Protein AF-A0A556VCE7-F1 (afdb_monomer)

pLDDT: mean 85.23, std 14.3, range [39.59, 97.75]

Organism: Bagarius yarrelli (NCBI:txid175774)

Secondary structure (DSSP, 8-state):
---------PPPHHHHHHHHHHHHHHHH--HHHHHHHHHHHHHHHHHHHHHHHS-HHHHHHHHHHHHHHHHHHHHH-TT--HHHHHHHHHHHHHHHHHHHHHHHTS---

Structure (mmCIF, N/CA/C/O backbone):
data_AF-A0A556VCE7-F1
#
_entry.id   AF-A0A556VCE7-F1
#
loop_
_atom_site.group_PDB
_atom_site.id
_atom_site.type_symbol
_atom_site.label_atom_id
_atom_site.label_alt_id
_atom_site.label_comp_id
_atom_site.label_asym_id
_atom_site.label_entity_id
_atom_site.label_seq_id
_atom_site.pdbx_PDB_ins_code
_atom_site.Cartn_x
_atom_site.Cartn_y
_atom_site.Cartn_z
_atom_site.occupancy
_atom_site.B_iso_or_equiv
_atom_site.auth_seq_id
_atom_site.auth_comp_id
_atom_site.auth_asym_id
_atom_site.auth_atom_id
_atom_site.pdbx_PDB_model_num
ATOM 1 N N . MET A 1 1 ? -32.658 9.182 -13.094 1.00 40.91 1 MET A N 1
ATOM 2 C CA . MET A 1 1 ? -31.744 9.644 -14.159 1.00 40.91 1 MET A CA 1
ATOM 3 C C . MET A 1 1 ? -30.357 9.177 -13.771 1.00 40.91 1 MET A C 1
ATOM 5 O O . MET A 1 1 ? -30.005 9.326 -12.610 1.00 40.91 1 MET A O 1
ATOM 9 N N . ALA A 1 2 ? -29.683 8.464 -14.672 1.00 39.59 2 ALA A N 1
ATOM 10 C CA . ALA A 1 2 ? -28.451 7.741 -14.384 1.00 39.59 2 ALA A CA 1
ATOM 11 C C . ALA A 1 2 ? -27.278 8.703 -14.155 1.00 39.59 2 ALA A C 1
ATOM 13 O O . ALA A 1 2 ? -27.109 9.669 -14.893 1.00 39.59 2 ALA A O 1
ATOM 14 N N . GLU A 1 3 ? -26.500 8.412 -13.119 1.00 43.88 3 GLU A N 1
ATOM 15 C CA . GLU A 1 3 ? -25.280 9.112 -12.740 1.00 43.88 3 GLU A CA 1
ATOM 16 C C . GLU A 1 3 ? -24.180 8.806 -13.764 1.00 43.88 3 GLU A C 1
ATOM 18 O O . GLU A 1 3 ? -23.794 7.649 -13.955 1.00 43.88 3 GLU A O 1
ATOM 23 N N . GLU A 1 4 ? -23.705 9.836 -14.466 1.00 48.47 4 GLU A N 1
ATOM 24 C CA . GLU A 1 4 ? -22.547 9.742 -15.352 1.00 48.47 4 GLU A CA 1
ATOM 25 C C . GLU A 1 4 ? -21.310 9.361 -14.528 1.00 48.47 4 GLU A C 1
ATOM 27 O O . GLU A 1 4 ? -20.660 10.198 -13.901 1.00 48.47 4 GLU A O 1
ATOM 32 N N . ARG A 1 5 ? -20.941 8.076 -14.551 1.00 50.09 5 ARG A N 1
ATOM 33 C CA . ARG A 1 5 ? -19.602 7.636 -14.147 1.00 50.09 5 ARG A CA 1
ATOM 34 C C . ARG A 1 5 ? -18.596 8.175 -15.154 1.00 50.09 5 ARG A C 1
ATOM 36 O O . ARG A 1 5 ? -18.282 7.525 -16.148 1.00 50.09 5 ARG A O 1
ATOM 43 N N . LYS A 1 6 ? -18.063 9.362 -14.887 1.00 45.03 6 LYS A N 1
ATOM 44 C CA . LYS A 1 6 ? -16.912 9.899 -15.609 1.00 45.03 6 LYS A CA 1
ATOM 45 C C . LYS A 1 6 ? -15.660 9.158 -15.132 1.00 45.03 6 LYS A C 1
ATOM 47 O O . LYS A 1 6 ? -14.981 9.583 -14.204 1.00 45.03 6 LYS A O 1
ATOM 52 N N . THR A 1 7 ? -15.366 8.009 -15.735 1.00 51.28 7 THR A N 1
ATOM 53 C CA . THR A 1 7 ? -14.092 7.307 -15.538 1.00 51.28 7 THR A CA 1
ATOM 54 C C . THR A 1 7 ? -12.989 8.059 -16.279 1.00 51.28 7 THR A C 1
ATOM 56 O O . THR A 1 7 ? -12.582 7.661 -17.369 1.00 51.28 7 THR A O 1
ATOM 59 N N . SER A 1 8 ? -12.505 9.164 -15.709 1.00 53.44 8 SER A N 1
ATOM 60 C CA . SER A 1 8 ? -11.189 9.682 -16.086 1.00 53.44 8 SER A CA 1
ATOM 61 C C . SER A 1 8 ? -10.156 8.783 -15.413 1.00 53.44 8 SER A C 1
ATOM 63 O O . SER A 1 8 ? -9.766 9.007 -14.270 1.00 53.44 8 SER A O 1
ATOM 65 N N . SER A 1 9 ? -9.796 7.679 -16.071 1.00 65.06 9 SER A N 1
ATOM 66 C CA . SER A 1 9 ? -8.661 6.854 -15.654 1.00 65.06 9 SER A CA 1
ATOM 67 C C . SER A 1 9 ? -7.383 7.605 -16.021 1.00 65.06 9 SER A C 1
ATOM 69 O O . SER A 1 9 ? -6.744 7.300 -17.027 1.00 65.06 9 SER A O 1
ATOM 71 N N . GLU A 1 10 ? -7.053 8.640 -15.254 1.00 81.94 10 GLU A N 1
ATOM 72 C CA . GLU A 1 10 ? -5.817 9.395 -15.439 1.00 81.94 10 GLU A CA 1
ATOM 73 C C . GLU A 1 10 ? -4.622 8.474 -15.190 1.00 81.94 10 GLU A C 1
ATOM 75 O O . GLU A 1 10 ? -4.532 7.795 -14.165 1.00 81.94 10 GLU A O 1
ATOM 80 N N . MET A 1 11 ? -3.713 8.408 -16.163 1.00 81.31 11 MET A N 1
ATOM 81 C CA . MET A 1 11 ? -2.475 7.653 -16.010 1.00 81.31 11 MET A CA 1
ATOM 82 C C . MET A 1 11 ? -1.623 8.292 -14.919 1.00 81.31 11 MET A C 1
ATOM 84 O O . MET A 1 11 ? -1.442 9.508 -14.883 1.00 81.31 11 MET A O 1
ATOM 88 N N . THR A 1 12 ? -1.029 7.462 -14.067 1.00 86.56 12 THR A N 1
ATOM 89 C CA . THR A 1 12 ? -0.025 7.942 -13.114 1.00 86.56 12 THR A CA 1
ATOM 90 C C . THR A 1 12 ? 1.204 8.473 -13.859 1.00 86.56 12 THR A C 1
ATOM 92 O O . THR A 1 12 ? 1.538 8.002 -14.949 1.00 86.56 12 THR A O 1
ATOM 95 N N . ASN A 1 13 ? 1.945 9.401 -13.246 1.00 88.06 13 ASN A N 1
ATOM 96 C CA . ASN A 1 13 ? 3.167 9.963 -13.840 1.00 88.06 13 ASN A CA 1
ATOM 97 C C . ASN A 1 13 ? 4.177 8.880 -14.261 1.00 88.06 13 ASN A C 1
ATOM 99 O O . ASN A 1 13 ? 4.821 9.004 -15.298 1.00 88.06 13 ASN A O 1
ATOM 103 N N . ALA A 1 14 ? 4.288 7.792 -13.493 1.00 83.25 14 ALA A N 1
ATOM 104 C CA . ALA A 1 14 ? 5.168 6.671 -13.819 1.00 83.25 14 ALA A CA 1
ATOM 105 C C . ALA A 1 14 ? 4.709 5.913 -15.078 1.00 83.25 14 ALA A C 1
ATOM 107 O O . ALA A 1 14 ? 5.533 5.590 -15.935 1.00 83.25 14 ALA A O 1
ATOM 108 N N . GLN A 1 15 ? 3.399 5.676 -15.213 1.00 86.69 15 GLN A N 1
ATOM 109 C CA . GLN A 1 15 ? 2.817 5.070 -16.413 1.00 86.69 15 GLN A CA 1
ATOM 110 C C . GLN A 1 15 ? 3.011 5.978 -17.628 1.00 86.69 15 GLN A C 1
ATOM 112 O O . GLN A 1 15 ? 3.416 5.499 -18.682 1.00 86.69 15 GLN A O 1
ATOM 117 N N . LEU A 1 16 ? 2.805 7.288 -17.475 1.00 91.31 16 LEU A N 1
ATOM 118 C CA . LEU A 1 16 ? 3.024 8.252 -18.549 1.00 91.31 16 LEU A CA 1
ATOM 119 C C . LEU A 1 16 ? 4.489 8.264 -19.019 1.00 91.31 16 LEU A C 1
ATOM 121 O O . LEU A 1 16 ? 4.742 8.180 -20.217 1.00 91.31 16 LEU A O 1
ATOM 125 N N . ILE A 1 17 ? 5.455 8.299 -18.094 1.00 89.81 17 ILE A N 1
ATOM 126 C CA . ILE A 1 17 ? 6.892 8.258 -18.422 1.00 89.81 17 ILE A CA 1
ATOM 127 C C . ILE A 1 17 ? 7.249 6.975 -19.182 1.00 89.81 17 ILE A C 1
ATOM 129 O O . ILE A 1 17 ? 7.986 7.025 -20.167 1.00 89.81 17 ILE A O 1
ATOM 133 N N . GLN A 1 18 ? 6.701 5.831 -18.768 1.00 90.81 18 GLN A N 1
ATOM 134 C CA . GLN A 1 18 ? 6.914 4.564 -19.465 1.00 90.81 18 GLN A CA 1
ATOM 135 C C . GLN A 1 18 ? 6.323 4.578 -20.883 1.00 90.81 18 GLN A C 1
ATOM 137 O O . GLN A 1 18 ? 6.976 4.106 -21.811 1.00 90.81 18 GLN A O 1
ATOM 142 N N . GLN A 1 19 ? 5.127 5.147 -21.073 1.00 91.62 19 GLN A N 1
ATOM 143 C 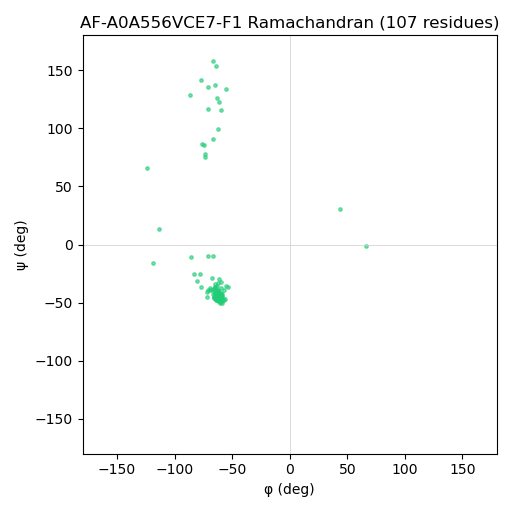CA . GLN A 1 19 ? 4.505 5.275 -22.397 1.00 91.62 19 GLN A CA 1
ATOM 144 C C . GLN A 1 19 ? 5.295 6.211 -23.320 1.00 91.62 19 GLN A C 1
ATOM 146 O O . GLN A 1 19 ? 5.469 5.904 -24.497 1.00 91.62 19 GLN A O 1
ATOM 151 N N . VAL A 1 20 ? 5.847 7.308 -22.792 1.00 91.25 20 VAL A N 1
ATOM 152 C CA . VAL A 1 20 ? 6.736 8.206 -23.549 1.00 91.25 20 VAL A CA 1
ATOM 153 C C . VAL A 1 20 ? 8.025 7.488 -23.959 1.00 91.25 20 VAL A C 1
ATOM 155 O O . VAL A 1 20 ? 8.437 7.582 -25.114 1.00 91.25 20 VAL A O 1
ATOM 158 N N . ALA A 1 21 ? 8.641 6.731 -23.046 1.00 88.31 21 ALA A N 1
ATOM 159 C CA . ALA A 1 21 ? 9.840 5.944 -23.338 1.00 88.31 21 ALA A CA 1
ATOM 160 C C . ALA A 1 21 ? 9.584 4.877 -24.418 1.00 88.31 21 ALA A C 1
ATOM 162 O O . ALA A 1 21 ? 10.385 4.716 -25.339 1.00 88.31 21 ALA A O 1
ATOM 163 N N . LEU A 1 22 ? 8.444 4.184 -24.326 1.00 91.81 22 LEU A N 1
ATOM 164 C CA . LEU A 1 22 ? 8.010 3.185 -25.299 1.00 91.81 22 LEU A CA 1
ATOM 165 C C . LEU A 1 22 ? 7.768 3.805 -26.677 1.00 91.81 22 LEU A C 1
ATOM 167 O O . LEU A 1 22 ? 8.275 3.290 -27.670 1.00 91.81 22 LEU A O 1
ATOM 171 N N . LEU A 1 23 ? 7.039 4.920 -26.737 1.00 91.56 23 LEU A N 1
ATOM 172 C CA . LEU A 1 23 ? 6.783 5.634 -27.985 1.00 91.56 23 LEU A CA 1
ATOM 173 C C . LEU A 1 23 ? 8.088 6.111 -28.637 1.00 91.56 23 LEU A C 1
ATOM 175 O O . LEU A 1 23 ? 8.260 5.963 -29.844 1.00 91.56 23 LEU A O 1
ATOM 179 N N . GLY A 1 24 ? 9.022 6.635 -27.837 1.00 88.31 24 GLY A N 1
ATOM 180 C CA . GLY A 1 24 ? 10.348 7.032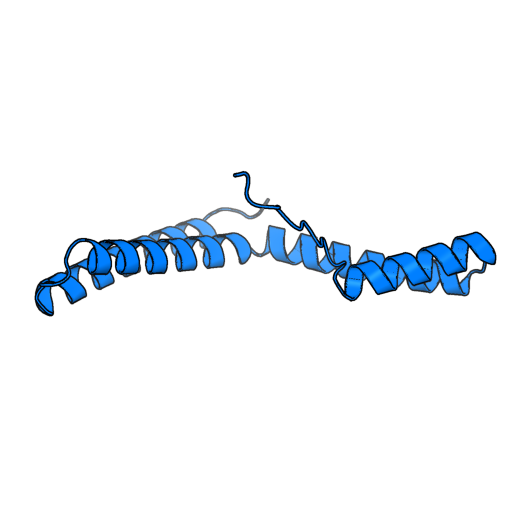 -28.306 1.00 88.31 24 GLY A CA 1
ATOM 181 C C . GLY A 1 24 ? 11.113 5.866 -28.927 1.00 88.31 24 GLY A C 1
ATOM 182 O O . GLY A 1 24 ? 11.631 6.000 -30.036 1.00 88.31 24 GLY A O 1
ATOM 183 N N . TRP A 1 25 ? 11.125 4.705 -28.264 1.00 90.62 25 TRP A N 1
ATOM 184 C CA . TRP A 1 25 ? 11.764 3.505 -28.804 1.00 90.62 25 TRP A CA 1
ATOM 185 C C . TRP A 1 25 ? 11.093 3.033 -30.100 1.00 90.62 25 TRP A C 1
ATOM 187 O O . TRP A 1 25 ? 11.788 2.831 -31.085 1.00 90.62 25 TRP A O 1
ATOM 197 N N . LEU A 1 26 ? 9.760 2.948 -30.155 1.00 90.31 26 LEU A N 1
ATOM 198 C CA . LEU A 1 26 ? 9.044 2.515 -31.365 1.00 90.31 26 LEU A CA 1
ATOM 199 C C . LEU A 1 26 ? 9.252 3.452 -32.564 1.00 90.31 26 LEU A C 1
ATOM 201 O O . LEU A 1 26 ? 9.264 2.993 -33.701 1.00 90.31 26 LEU A O 1
ATOM 205 N N . ASN A 1 27 ? 9.406 4.755 -32.321 1.00 90.06 27 ASN A N 1
ATOM 206 C CA . ASN A 1 27 ? 9.567 5.746 -33.385 1.00 90.06 27 ASN A CA 1
ATOM 207 C C . ASN A 1 27 ? 11.011 5.862 -33.905 1.00 90.06 27 ASN A C 1
ATOM 209 O O . ASN A 1 27 ? 11.223 6.306 -35.028 1.00 90.06 27 ASN A O 1
ATOM 213 N N . THR A 1 28 ? 12.008 5.518 -33.086 1.00 82.88 28 THR A N 1
ATOM 214 C CA . THR A 1 28 ? 13.429 5.747 -33.414 1.00 82.88 28 THR A CA 1
ATOM 215 C C . THR A 1 28 ? 14.268 4.476 -33.493 1.00 82.88 28 THR A C 1
ATOM 217 O O . THR A 1 28 ? 15.388 4.538 -33.987 1.00 82.88 28 THR A O 1
ATOM 220 N N . ASP A 1 29 ? 13.763 3.358 -32.965 1.00 82.25 29 ASP A N 1
ATOM 221 C CA . ASP A 1 29 ? 14.509 2.133 -32.642 1.00 82.25 29 ASP A CA 1
ATOM 222 C C . ASP A 1 29 ? 15.859 2.400 -31.945 1.00 82.25 29 ASP A C 1
ATOM 224 O O . ASP A 1 29 ? 16.840 1.674 -32.100 1.00 82.25 29 ASP A O 1
ATOM 228 N N . SER A 1 30 ? 15.930 3.488 -31.170 1.00 86.12 30 SER A N 1
ATOM 229 C CA . SER A 1 30 ? 17.173 3.907 -30.528 1.00 86.12 30 SER A CA 1
ATOM 230 C C . SER A 1 30 ? 17.500 3.049 -29.307 1.00 86.12 30 SER A C 1
ATOM 232 O O . SER A 1 30 ? 16.636 2.682 -28.496 1.00 86.12 30 SER A O 1
ATOM 234 N N . VAL A 1 31 ? 18.792 2.760 -29.149 1.00 87.69 31 VAL A N 1
ATOM 235 C CA . VAL A 1 31 ? 19.326 2.005 -28.009 1.00 87.69 31 VAL A CA 1
ATOM 236 C C . VAL A 1 31 ? 19.092 2.776 -26.709 1.00 87.69 31 VAL A C 1
ATOM 238 O O . VAL A 1 31 ? 18.775 2.177 -25.684 1.00 87.69 31 VAL A O 1
ATOM 241 N N . GLU A 1 32 ? 19.172 4.102 -26.757 1.00 86.50 32 GLU A N 1
ATOM 242 C CA . GLU A 1 32 ? 18.970 5.005 -25.629 1.00 86.50 32 GLU A CA 1
ATOM 243 C C . GLU A 1 32 ? 17.523 4.949 -25.123 1.00 86.50 32 GLU A C 1
ATOM 245 O O . GLU A 1 32 ? 17.296 4.779 -23.922 1.00 86.50 32 GLU A O 1
ATOM 250 N N . CYS A 1 33 ? 16.525 5.009 -26.017 1.00 83.69 33 CYS A N 1
ATOM 251 C CA . CYS A 1 33 ? 15.123 4.865 -25.616 1.00 83.69 33 CYS A CA 1
ATOM 252 C C . CYS A 1 33 ? 14.835 3.467 -25.057 1.00 83.69 33 CYS A C 1
ATOM 254 O O . CYS A 1 33 ? 14.097 3.343 -24.077 1.00 83.69 33 CYS A O 1
ATOM 256 N N . LYS A 1 34 ? 15.456 2.417 -25.612 1.00 89.31 34 LYS A N 1
ATOM 257 C CA . LYS A 1 34 ? 15.342 1.052 -25.079 1.00 89.31 34 LYS A CA 1
ATOM 258 C C . LYS A 1 34 ? 15.942 0.932 -23.677 1.00 89.31 34 LYS A C 1
ATOM 260 O O . LYS A 1 34 ? 15.324 0.323 -22.800 1.00 89.31 34 LYS A O 1
ATOM 265 N N . GLN A 1 35 ? 17.116 1.516 -23.438 1.00 90.00 35 GLN A N 1
ATOM 266 C CA . GLN A 1 35 ? 17.748 1.543 -22.115 1.00 90.00 35 GLN A CA 1
ATOM 267 C C . GLN A 1 35 ? 16.897 2.317 -21.107 1.00 90.00 35 GLN A C 1
ATOM 269 O O . GLN A 1 35 ? 16.665 1.830 -20.000 1.00 90.00 35 GLN A O 1
ATOM 274 N N . PHE A 1 36 ? 16.365 3.475 -21.504 1.00 87.69 36 PHE A N 1
ATOM 275 C CA . PHE A 1 36 ? 15.496 4.278 -20.651 1.00 87.69 36 PHE A CA 1
ATOM 276 C C . PHE A 1 36 ? 14.200 3.538 -20.288 1.00 87.69 36 PHE A C 1
ATOM 278 O O . PHE A 1 36 ? 13.858 3.436 -19.109 1.00 87.69 36 PHE A O 1
ATOM 285 N N . LEU A 1 37 ? 13.524 2.931 -21.270 1.00 90.88 37 LEU A N 1
ATOM 286 C CA . LEU A 1 37 ? 12.337 2.104 -21.035 1.00 90.88 37 LEU A CA 1
ATOM 287 C C . LEU A 1 37 ? 12.644 0.922 -20.106 1.00 90.88 37 LEU A C 1
ATOM 289 O O . LEU A 1 37 ? 11.861 0.628 -19.199 1.00 90.88 37 LEU A O 1
ATOM 293 N N . THR A 1 38 ? 13.789 0.265 -20.306 1.00 91.19 38 THR A N 1
ATOM 294 C CA . THR A 1 38 ? 14.239 -0.858 -19.471 1.00 91.19 38 THR A CA 1
ATOM 295 C C . THR A 1 38 ? 14.457 -0.415 -18.026 1.00 91.19 38 THR A C 1
ATOM 297 O O . THR A 1 38 ? 13.993 -1.091 -17.111 1.00 91.19 38 THR A O 1
ATOM 300 N N . ALA A 1 39 ? 15.092 0.738 -17.804 1.00 89.81 39 ALA A N 1
ATOM 301 C CA . ALA A 1 39 ? 15.329 1.279 -16.467 1.00 89.81 39 ALA A CA 1
ATOM 302 C C . ALA A 1 39 ? 14.018 1.631 -15.744 1.00 89.81 39 ALA A C 1
ATOM 304 O O . ALA A 1 39 ? 13.810 1.215 -14.603 1.00 89.81 39 ALA A O 1
ATOM 305 N N . VAL A 1 40 ? 13.107 2.343 -16.420 1.00 88.50 40 VAL A N 1
ATOM 306 C CA . VAL A 1 40 ? 11.796 2.720 -15.861 1.00 88.50 40 VAL A CA 1
ATOM 307 C C . VAL A 1 40 ? 10.976 1.476 -15.517 1.00 88.50 40 VAL A C 1
ATOM 309 O O . VAL A 1 40 ? 10.436 1.373 -14.416 1.00 88.50 40 VAL A O 1
ATOM 312 N N . THR A 1 41 ? 10.921 0.508 -16.432 1.00 91.00 41 THR A N 1
ATOM 313 C CA . THR A 1 41 ? 10.178 -0.743 -16.230 1.00 91.00 41 THR A CA 1
ATOM 314 C C . THR A 1 41 ? 10.797 -1.575 -15.106 1.00 91.00 41 THR A C 1
ATOM 316 O O . THR A 1 41 ? 10.085 -2.048 -14.222 1.00 91.00 41 THR A O 1
ATOM 319 N N . GLY A 1 42 ? 12.125 -1.711 -15.091 1.00 90.56 42 GLY A N 1
ATOM 320 C CA . GLY A 1 42 ? 12.859 -2.457 -14.071 1.00 90.56 42 GLY A CA 1
ATOM 321 C C . GLY A 1 42 ? 12.650 -1.894 -12.668 1.00 90.56 42 GLY A C 1
ATOM 322 O O . GLY A 1 42 ? 12.392 -2.655 -11.736 1.00 90.56 42 GLY A O 1
ATOM 323 N N . LEU A 1 43 ? 12.670 -0.567 -12.511 1.00 89.75 43 LEU A N 1
ATOM 324 C CA . LEU A 1 43 ? 12.370 0.082 -11.236 1.00 89.75 43 LEU A CA 1
ATOM 325 C C . LEU A 1 43 ? 10.937 -0.208 -10.764 1.00 89.75 43 LEU A C 1
ATOM 327 O O . LEU A 1 43 ? 10.736 -0.545 -9.597 1.00 89.75 43 LEU A O 1
ATOM 331 N N . GLN A 1 44 ? 9.945 -0.107 -11.656 1.00 86.88 44 GLN A N 1
ATOM 332 C CA . GLN A 1 44 ? 8.546 -0.383 -11.314 1.00 86.88 44 GLN A CA 1
ATOM 333 C C . GLN A 1 44 ? 8.335 -1.838 -10.890 1.00 86.88 44 GLN A C 1
ATOM 335 O O . GLN A 1 44 ? 7.720 -2.090 -9.855 1.00 86.88 44 GLN A O 1
ATOM 340 N N . VAL A 1 45 ? 8.889 -2.787 -11.648 1.00 90.38 45 VAL A N 1
ATOM 341 C CA . VAL A 1 45 ? 8.813 -4.217 -11.321 1.00 90.38 45 VAL A CA 1
ATOM 342 C C . VAL A 1 45 ? 9.509 -4.503 -9.995 1.00 90.38 45 VAL A C 1
ATOM 344 O O . VAL A 1 45 ? 8.938 -5.181 -9.148 1.00 90.38 45 VAL A O 1
ATOM 347 N N . THR A 1 46 ? 10.703 -3.949 -9.775 1.00 88.38 46 THR A N 1
ATOM 348 C CA . THR A 1 46 ? 11.455 -4.151 -8.527 1.00 88.38 46 THR A CA 1
ATOM 349 C C . THR A 1 46 ? 10.675 -3.628 -7.328 1.00 88.38 46 THR A C 1
ATOM 351 O O . THR A 1 46 ? 10.557 -4.324 -6.324 1.00 88.38 46 THR A O 1
ATOM 354 N N . ARG A 1 47 ? 10.088 -2.430 -7.438 1.00 85.38 47 ARG A N 1
ATOM 355 C CA . ARG A 1 47 ? 9.229 -1.862 -6.395 1.00 85.38 47 ARG A CA 1
ATOM 356 C C . ARG A 1 47 ? 8.032 -2.764 -6.104 1.00 85.38 47 ARG A C 1
ATOM 358 O O . ARG A 1 47 ? 7.774 -3.051 -4.945 1.00 85.38 47 ARG A O 1
ATOM 365 N N . GLU A 1 48 ? 7.329 -3.221 -7.134 1.00 84.69 48 GLU A N 1
ATOM 366 C CA . GLU A 1 48 ? 6.145 -4.067 -6.973 1.00 84.69 48 GLU A CA 1
ATOM 367 C C . GLU A 1 48 ? 6.493 -5.428 -6.351 1.00 84.69 48 GLU A C 1
ATOM 369 O O . GLU A 1 48 ? 5.805 -5.891 -5.443 1.00 84.69 48 GLU A O 1
ATOM 374 N N . VAL A 1 49 ? 7.596 -6.048 -6.779 1.00 85.56 49 VAL A N 1
ATOM 375 C CA . VAL A 1 49 ? 8.111 -7.290 -6.184 1.00 85.56 49 VAL A CA 1
ATOM 376 C C . VAL A 1 49 ? 8.480 -7.068 -4.720 1.00 85.56 49 VAL A C 1
ATOM 378 O O . VAL A 1 49 ? 8.040 -7.835 -3.868 1.00 85.56 49 VAL A O 1
ATOM 381 N N . LEU A 1 50 ? 9.216 -5.998 -4.403 1.00 80.19 50 LEU A N 1
ATOM 382 C CA . LEU A 1 50 ? 9.565 -5.656 -3.024 1.00 80.19 50 LEU A CA 1
ATOM 383 C C . LEU A 1 50 ? 8.322 -5.416 -2.168 1.00 80.19 50 LEU A C 1
ATOM 385 O O . LEU A 1 50 ? 8.264 -5.924 -1.059 1.00 80.19 50 LEU A O 1
ATOM 389 N N . THR A 1 51 ? 7.313 -4.702 -2.667 1.00 77.38 51 THR A N 1
ATOM 390 C CA . THR A 1 51 ? 6.053 -4.473 -1.942 1.00 77.38 51 THR A CA 1
ATOM 391 C C . THR A 1 51 ? 5.269 -5.768 -1.714 1.00 77.38 51 THR A C 1
ATOM 393 O O . THR A 1 51 ? 4.662 -5.939 -0.655 1.00 77.38 51 THR A O 1
ATOM 396 N N . ARG A 1 52 ? 5.284 -6.700 -2.675 1.00 76.94 52 ARG A N 1
ATOM 397 C CA . ARG A 1 52 ? 4.621 -8.007 -2.537 1.00 76.94 52 ARG A CA 1
ATOM 398 C C . ARG A 1 52 ? 5.345 -8.928 -1.561 1.00 76.94 52 ARG A C 1
ATOM 400 O O . ARG A 1 52 ? 4.680 -9.606 -0.781 1.00 76.94 52 ARG A O 1
ATOM 407 N N . LEU A 1 53 ? 6.677 -8.939 -1.596 1.00 75.19 53 LEU A N 1
ATOM 408 C CA . LEU A 1 53 ? 7.505 -9.790 -0.741 1.00 75.19 53 LEU A CA 1
ATOM 409 C C . LEU A 1 53 ? 7.690 -9.219 0.666 1.00 75.19 53 LEU A C 1
ATOM 411 O O . LEU A 1 53 ? 7.769 -9.983 1.616 1.00 75.19 53 LEU A O 1
ATOM 415 N N . SER A 1 54 ? 7.713 -7.896 0.843 1.00 71.56 54 SER A N 1
ATOM 416 C CA . SER A 1 54 ? 7.904 -7.278 2.163 1.00 71.56 54 SER A CA 1
ATOM 417 C C . SER A 1 54 ? 6.704 -7.440 3.096 1.00 71.56 54 SER A C 1
ATOM 419 O O . SER A 1 54 ? 6.780 -7.055 4.259 1.00 71.56 54 SER A O 1
ATOM 421 N N . GLY A 1 55 ? 5.563 -7.928 2.596 1.00 72.38 55 GLY A N 1
ATOM 422 C CA . GLY A 1 55 ? 4.334 -8.051 3.378 1.00 72.38 55 GLY A CA 1
ATOM 423 C C . GLY A 1 55 ? 3.716 -6.711 3.802 1.00 72.38 55 GLY A C 1
ATOM 424 O O . GLY A 1 55 ? 2.635 -6.715 4.390 1.00 72.38 55 GLY A O 1
ATOM 425 N N . GLN A 1 56 ? 4.329 -5.568 3.460 1.00 76.38 56 GLN A N 1
ATOM 426 C CA . GLN A 1 56 ? 3.860 -4.229 3.842 1.00 76.38 56 GLN A CA 1
ATOM 427 C C . GLN A 1 56 ? 2.430 -3.965 3.375 1.00 76.38 56 GLN A C 1
ATOM 429 O O . GLN A 1 56 ? 1.627 -3.448 4.145 1.00 76.38 56 GLN A O 1
ATOM 434 N N . GLY A 1 57 ? 2.066 -4.421 2.172 1.00 80.31 57 GLY A N 1
ATOM 435 C CA . GLY A 1 57 ? 0.692 -4.294 1.684 1.00 80.31 57 GLY A CA 1
ATOM 436 C C . GLY A 1 57 ? -0.339 -5.002 2.574 1.00 80.31 57 GLY A C 1
ATOM 437 O O . GLY A 1 57 ? -1.458 -4.519 2.723 1.00 80.31 57 GLY A O 1
ATOM 438 N N . LYS A 1 58 ? 0.031 -6.118 3.220 1.00 84.00 58 LYS A N 1
ATOM 439 C CA . LYS A 1 58 ? -0.857 -6.825 4.158 1.00 84.00 58 LYS A CA 1
ATOM 440 C C . LYS A 1 58 ? -0.941 -6.108 5.508 1.00 84.00 58 LYS A C 1
ATOM 442 O O . LYS A 1 58 ? -2.021 -6.051 6.089 1.00 84.00 58 LYS A O 1
ATOM 447 N N . VAL A 1 59 ? 0.161 -5.526 5.984 1.00 88.44 59 VAL A N 1
ATOM 448 C CA . VAL A 1 59 ? 0.169 -4.700 7.205 1.00 88.44 59 VAL A CA 1
ATOM 449 C C . VAL A 1 59 ? -0.700 -3.455 7.019 1.00 88.44 59 VAL A C 1
ATOM 451 O O . VAL A 1 59 ? -1.529 -3.155 7.879 1.00 88.44 59 VAL A O 1
ATOM 454 N N . ASP A 1 60 ? -0.575 -2.772 5.880 1.00 88.44 60 ASP A N 1
ATOM 455 C CA . ASP A 1 60 ? -1.404 -1.612 5.542 1.00 88.44 60 ASP A CA 1
ATOM 456 C C . ASP A 1 60 ? -2.886 -1.992 5.415 1.00 88.44 60 ASP A C 1
ATOM 458 O O . ASP A 1 60 ? -3.753 -1.269 5.909 1.00 88.44 60 ASP A O 1
ATOM 462 N N . ALA A 1 61 ? -3.192 -3.157 4.833 1.00 89.88 61 ALA A N 1
ATOM 463 C CA . ALA A 1 61 ? -4.557 -3.678 4.787 1.00 89.88 61 ALA A CA 1
ATOM 464 C C . ALA A 1 61 ? -5.133 -3.900 6.196 1.00 89.88 61 ALA A C 1
ATOM 466 O O . ALA A 1 61 ? -6.215 -3.402 6.500 1.00 89.88 61 ALA A O 1
ATOM 467 N N . TYR A 1 62 ? -4.397 -4.560 7.097 1.00 93.69 62 TYR A N 1
ATOM 468 C CA . TYR A 1 62 ? -4.860 -4.766 8.473 1.00 93.69 62 TYR A CA 1
ATOM 469 C C . TYR A 1 62 ? -4.997 -3.463 9.261 1.00 93.69 62 TYR A C 1
ATOM 471 O O . TYR A 1 62 ? -5.899 -3.343 10.092 1.00 93.69 62 TYR A O 1
ATOM 479 N N . ARG A 1 63 ? -4.133 -2.474 9.002 1.00 94.12 63 ARG A N 1
ATOM 480 C CA . ARG A 1 63 ? -4.264 -1.135 9.583 1.00 94.12 63 ARG A CA 1
ATOM 481 C C . ARG A 1 63 ? -5.571 -0.484 9.129 1.00 94.12 63 ARG A C 1
ATOM 483 O O . ARG A 1 63 ? -6.306 0.037 9.965 1.00 94.12 63 ARG A O 1
ATOM 490 N N . ASN A 1 64 ? -5.864 -0.527 7.831 1.00 95.31 64 ASN A N 1
ATOM 491 C CA . ASN A 1 64 ? -7.091 0.040 7.276 1.00 95.31 64 ASN A CA 1
ATOM 492 C C . ASN A 1 64 ? -8.338 -0.659 7.837 1.00 95.31 64 ASN A C 1
ATOM 494 O O . ASN A 1 64 ? -9.269 0.027 8.252 1.00 95.31 64 ASN A O 1
ATOM 498 N N . ASP A 1 65 ? -8.327 -1.990 7.949 1.00 95.69 65 ASP A N 1
ATOM 499 C CA . ASP A 1 65 ? -9.414 -2.766 8.564 1.00 95.69 65 ASP A CA 1
ATOM 500 C C . ASP A 1 65 ? -9.656 -2.368 10.029 1.00 95.69 65 ASP A C 1
ATOM 502 O O . ASP A 1 65 ? -10.804 -2.215 10.455 1.00 95.69 65 ASP A O 1
ATOM 506 N N . CYS A 1 66 ? -8.582 -2.182 10.806 1.00 96.69 66 CYS A N 1
ATOM 507 C CA . CYS A 1 66 ? -8.656 -1.736 12.198 1.00 96.69 66 CYS A CA 1
ATOM 508 C C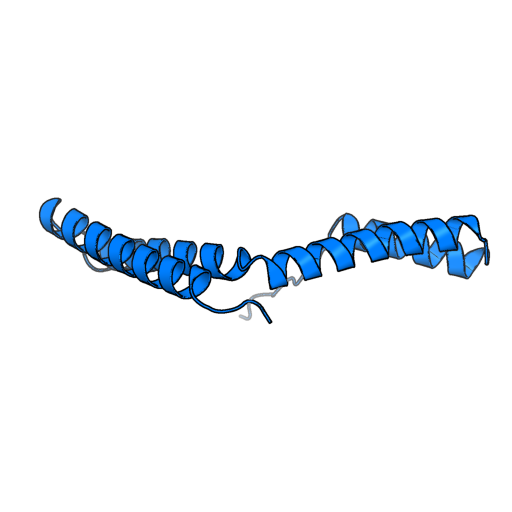 . CYS A 1 66 ? -9.328 -0.360 12.299 1.00 96.69 66 CYS A C 1
ATOM 510 O O . CYS A 1 66 ? -10.267 -0.181 13.076 1.00 96.69 66 CYS A O 1
ATOM 512 N N . ILE A 1 67 ? -8.878 0.607 11.491 1.00 97.12 67 ILE A N 1
ATOM 513 C CA . ILE A 1 67 ? -9.446 1.963 11.464 1.00 97.12 67 ILE A CA 1
ATOM 514 C C . ILE A 1 67 ? -10.915 1.910 11.046 1.00 97.12 67 ILE A C 1
ATOM 516 O O . ILE A 1 67 ? -11.764 2.507 11.708 1.00 97.12 67 ILE A O 1
ATOM 520 N N . GLN A 1 68 ? -11.231 1.173 9.980 1.00 97.75 68 GLN A N 1
ATOM 521 C CA . GLN A 1 68 ? -12.592 1.075 9.464 1.00 97.75 68 GLN A CA 1
ATOM 522 C C . GLN A 1 68 ? -13.543 0.458 10.495 1.00 97.75 68 GLN A C 1
ATOM 524 O O . GLN A 1 68 ? -14.649 0.962 10.674 1.00 97.75 68 GLN A O 1
ATOM 529 N N . SER A 1 69 ? -13.100 -0.566 11.228 1.00 96.06 69 SER A N 1
ATOM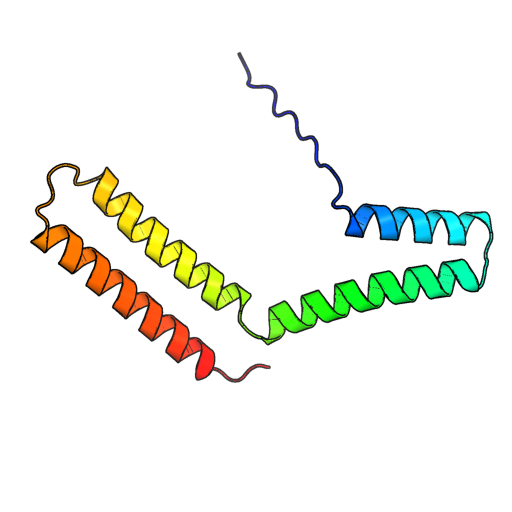 530 C CA . SER A 1 69 ? -13.902 -1.220 12.271 1.00 96.06 69 SER A CA 1
ATOM 531 C C . SER A 1 69 ? -14.244 -0.266 13.418 1.00 96.06 69 SER A C 1
ATOM 533 O O . SER A 1 69 ? -15.395 -0.205 13.853 1.00 96.06 69 SER A O 1
ATOM 535 N N . VAL A 1 70 ? -13.275 0.543 13.862 1.00 96.56 70 VAL A N 1
ATOM 536 C CA . VAL A 1 70 ? -13.505 1.581 14.881 1.00 96.56 70 VAL A CA 1
ATOM 537 C C . VAL A 1 70 ? -14.446 2.664 14.352 1.00 96.56 70 VAL A C 1
ATOM 539 O O . VAL A 1 70 ? -15.396 3.047 15.034 1.00 96.56 70 VAL A O 1
ATOM 542 N N . VAL A 1 71 ? -14.230 3.138 13.122 1.00 97.38 71 VAL A N 1
ATOM 543 C CA . VAL A 1 71 ? -15.096 4.141 12.482 1.00 97.38 71 VAL A CA 1
ATOM 544 C C . VAL A 1 71 ? -16.537 3.639 12.381 1.00 97.38 71 VAL A C 1
ATOM 546 O O . VAL A 1 71 ? -17.473 4.378 12.694 1.00 97.38 71 VAL A O 1
ATOM 549 N N . ASP A 1 72 ? -16.733 2.387 11.976 1.00 97.44 72 ASP A N 1
ATOM 550 C CA . ASP A 1 72 ? -18.055 1.777 11.867 1.00 97.44 72 ASP A CA 1
ATOM 55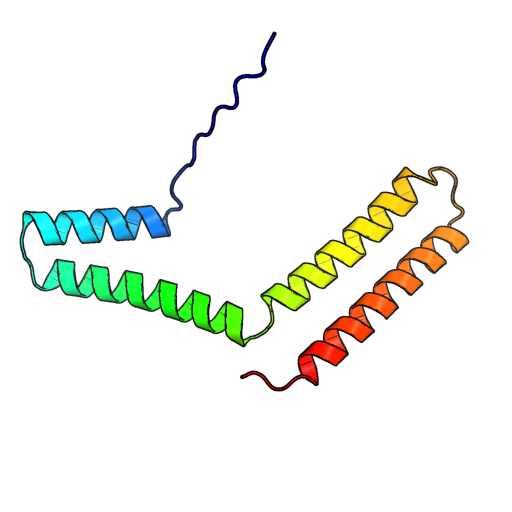1 C C . ASP A 1 72 ? -18.724 1.629 13.236 1.00 97.44 72 ASP A C 1
ATOM 553 O O . ASP A 1 72 ? -19.926 1.881 13.359 1.00 97.44 72 ASP A O 1
ATOM 557 N N . PHE A 1 73 ? -17.960 1.287 14.277 1.00 96.94 73 PHE A N 1
ATOM 558 C CA . PHE A 1 73 ? -18.470 1.247 15.643 1.00 96.94 73 PHE A CA 1
ATOM 559 C C . PHE A 1 73 ? -18.943 2.623 16.115 1.00 96.9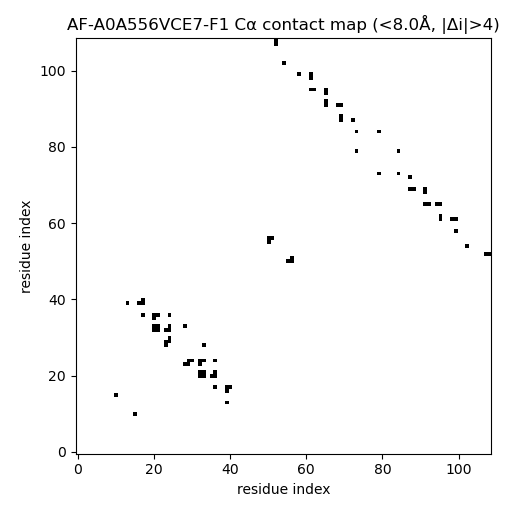4 73 PHE A C 1
ATOM 561 O O . PHE A 1 73 ? -20.065 2.736 16.605 1.00 96.94 73 PHE A O 1
ATOM 568 N N . VAL A 1 74 ? -18.137 3.671 15.920 1.00 96.19 74 VAL A N 1
ATOM 569 C CA . VAL A 1 74 ? -18.497 5.048 16.298 1.00 96.19 74 VAL A CA 1
ATOM 570 C C . VAL A 1 74 ? -19.762 5.497 15.567 1.00 96.19 74 V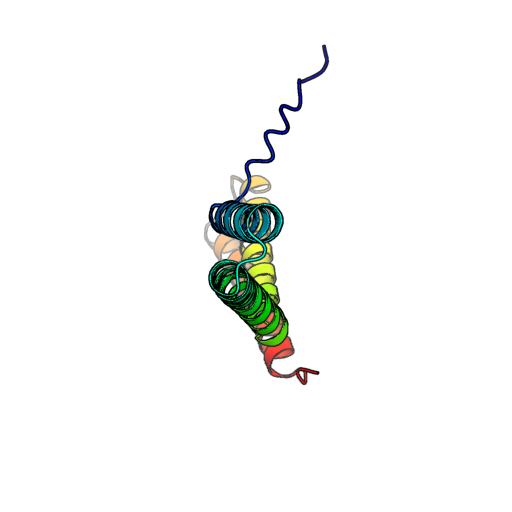AL A C 1
ATOM 572 O O . VAL A 1 74 ? -20.679 6.038 16.182 1.00 96.19 74 VAL A O 1
ATOM 575 N N . LYS A 1 75 ? -19.857 5.225 14.259 1.00 96.75 75 LYS A N 1
ATOM 576 C CA . LYS A 1 75 ? -21.037 5.575 13.451 1.00 96.75 75 LYS A CA 1
ATOM 577 C C . LYS A 1 75 ? -22.305 4.865 13.922 1.00 96.75 75 LYS A C 1
ATOM 579 O O . LYS A 1 75 ? -23.376 5.466 13.908 1.00 96.75 75 LYS A O 1
ATOM 584 N N . ARG A 1 76 ? -22.202 3.593 14.319 1.00 97.00 76 ARG A N 1
ATOM 585 C CA . ARG A 1 76 ? -23.342 2.796 14.810 1.00 97.00 76 ARG A CA 1
ATOM 586 C C . ARG A 1 76 ? -23.714 3.122 16.255 1.00 97.00 76 ARG A C 1
ATOM 588 O O . ARG A 1 76 ? -24.872 2.955 16.622 1.00 97.00 76 ARG A O 1
ATOM 595 N N . ASN A 1 77 ? -22.764 3.614 17.049 1.00 95.25 77 ASN A N 1
ATOM 596 C CA . ASN A 1 77 ? -22.935 3.903 18.470 1.00 95.25 77 ASN A CA 1
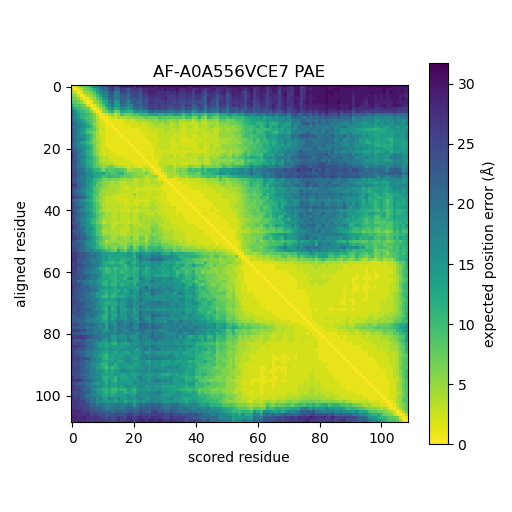ATOM 597 C C . ASN A 1 77 ? -22.590 5.375 18.782 1.00 95.25 77 ASN A C 1
ATOM 599 O O . ASN A 1 77 ? -21.651 5.645 19.529 1.00 95.25 77 ASN A O 1
ATOM 603 N N . PRO A 1 78 ? -23.359 6.358 18.271 1.00 93.12 78 PRO A N 1
ATOM 604 C CA . PRO A 1 78 ? -23.036 7.785 18.408 1.00 93.12 78 PRO A CA 1
ATOM 605 C C . PRO A 1 78 ? -23.108 8.319 19.849 1.00 93.12 78 PRO A C 1
ATOM 607 O O . PRO A 1 78 ? -22.716 9.453 20.106 1.00 93.12 78 PRO A O 1
A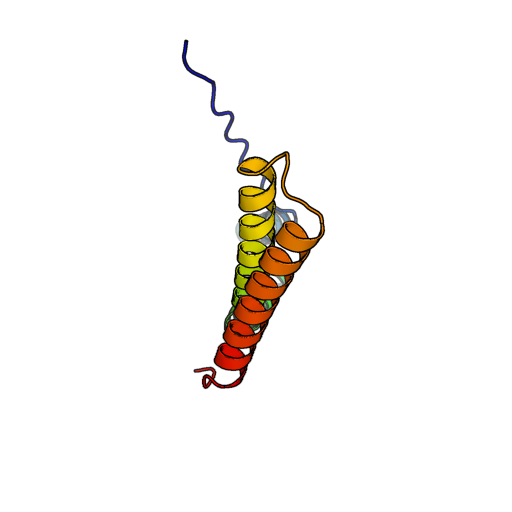TOM 610 N N . ARG A 1 79 ? -23.645 7.530 20.787 1.00 95.56 79 ARG A N 1
ATOM 611 C CA . ARG A 1 79 ? -23.728 7.846 22.222 1.00 95.56 79 ARG A CA 1
ATOM 612 C C . ARG A 1 79 ? -22.867 6.917 23.083 1.00 95.56 79 ARG A C 1
ATOM 614 O O . ARG A 1 79 ? -23.079 6.873 24.291 1.00 95.56 79 ARG A O 1
ATOM 621 N N . ALA A 1 80 ? -21.960 6.153 22.471 1.00 94.19 80 ALA A N 1
ATOM 622 C CA . ALA A 1 80 ? -21.034 5.307 23.210 1.00 94.19 80 ALA A CA 1
ATOM 623 C C . ALA A 1 80 ? -20.255 6.152 24.222 1.00 94.19 80 ALA A C 1
ATOM 625 O O . ALA A 1 80 ? -19.766 7.240 23.907 1.00 94.19 80 ALA A O 1
ATOM 626 N N . SER A 1 81 ? -20.155 5.646 25.443 1.00 96.19 81 SER A N 1
ATOM 627 C CA . SER A 1 81 ? -19.303 6.232 26.464 1.00 96.19 81 SER A CA 1
ATOM 628 C C . SER A 1 81 ? -17.832 6.099 26.073 1.00 96.19 81 SER A C 1
ATOM 630 O O . SER A 1 81 ? -17.441 5.210 25.315 1.00 96.19 81 SER A O 1
ATOM 632 N N . GLU A 1 82 ? -16.983 6.949 26.645 1.00 94.62 82 GLU A N 1
ATOM 633 C CA . GLU A 1 82 ? -15.534 6.880 26.435 1.00 94.62 82 GLU A CA 1
ATOM 634 C C . GLU A 1 82 ? -14.967 5.497 26.791 1.00 94.62 82 GLU A C 1
ATOM 636 O O . GLU A 1 82 ? -14.098 4.973 26.100 1.00 94.62 82 GLU A O 1
ATOM 641 N N . ARG A 1 83 ? -15.522 4.848 27.822 1.00 96.50 83 ARG A N 1
ATOM 642 C CA . ARG A 1 83 ? -15.131 3.491 28.213 1.00 96.50 83 ARG A CA 1
ATOM 643 C C . ARG A 1 83 ? -15.454 2.457 27.132 1.00 96.50 83 ARG A C 1
ATOM 645 O O . ARG A 1 83 ? -14.635 1.579 26.882 1.00 96.50 83 ARG A O 1
ATOM 652 N N . GLU A 1 84 ? -16.624 2.549 26.504 1.00 94.38 84 GLU A N 1
ATOM 653 C CA . GLU A 1 84 ? -17.027 1.647 25.416 1.00 94.38 84 GLU A CA 1
ATOM 654 C C . GLU A 1 84 ? -16.201 1.893 24.150 1.00 94.38 84 GLU A C 1
ATOM 656 O O . GLU A 1 84 ? -15.781 0.939 23.498 1.00 94.38 84 GLU A O 1
ATOM 661 N N . LEU A 1 85 ? -15.908 3.159 23.838 1.00 94.94 85 LEU A N 1
ATOM 662 C CA . LEU A 1 85 ? -15.024 3.525 22.732 1.00 94.94 85 LEU A CA 1
ATOM 663 C C . LEU A 1 85 ? -13.609 2.983 22.944 1.00 94.94 85 LEU A C 1
ATOM 665 O O . LEU A 1 85 ? -13.068 2.336 22.050 1.00 94.94 85 LEU A O 1
ATOM 669 N N . ASN A 1 86 ? -13.034 3.188 24.130 1.00 96.25 86 ASN A N 1
ATOM 670 C CA . ASN A 1 86 ? -11.696 2.704 24.460 1.00 96.25 86 ASN A CA 1
ATOM 671 C C . ASN A 1 86 ? -11.621 1.176 24.394 1.00 96.25 86 ASN A C 1
ATOM 673 O O . ASN A 1 86 ? -10.667 0.647 23.832 1.00 96.25 86 ASN A O 1
ATOM 677 N N . ALA A 1 87 ? -12.646 0.474 24.889 1.00 96.88 87 ALA A N 1
ATOM 678 C CA . ALA A 1 87 ? -12.706 -0.983 24.814 1.00 96.88 87 ALA A CA 1
ATOM 679 C C . ALA A 1 87 ? -12.751 -1.491 23.362 1.00 96.88 87 ALA A C 1
ATOM 681 O O . ALA A 1 87 ? -12.063 -2.456 23.023 1.00 96.88 87 ALA A O 1
ATOM 682 N N . GLU A 1 88 ? -13.525 -0.845 22.483 1.00 96.88 88 GLU A N 1
ATOM 683 C CA . GLU A 1 88 ? -13.573 -1.248 21.075 1.00 96.88 88 GLU A CA 1
ATOM 684 C C . GLU A 1 88 ? -12.268 -0.906 20.341 1.00 96.88 88 GLU A C 1
ATOM 686 O O . GLU A 1 88 ? -11.784 -1.715 19.548 1.00 96.88 88 GLU A O 1
ATOM 691 N N . VAL A 1 89 ? -11.652 0.248 20.619 1.00 97.31 89 VAL A N 1
ATOM 692 C CA . VAL A 1 89 ? -10.336 0.602 20.063 1.00 97.31 89 VAL A CA 1
ATOM 693 C C . VAL A 1 89 ? -9.281 -0.413 20.497 1.00 97.31 89 VAL A C 1
ATOM 695 O O . VAL A 1 89 ? -8.585 -0.960 19.645 1.00 97.31 89 VAL A O 1
ATOM 698 N N . GLU A 1 90 ? -9.195 -0.718 21.793 1.00 97.62 90 GLU A N 1
ATOM 699 C CA . GLU A 1 90 ? -8.239 -1.681 22.347 1.00 97.62 90 GLU A CA 1
ATOM 700 C C . GLU A 1 90 ? -8.397 -3.059 21.698 1.00 97.62 90 GLU A C 1
ATOM 702 O O . GLU A 1 90 ? -7.430 -3.636 21.201 1.00 97.62 90 GLU A O 1
ATOM 707 N N . LYS A 1 91 ? -9.634 -3.553 21.602 1.00 97.38 91 LYS A N 1
ATOM 708 C CA . LYS A 1 91 ? -9.956 -4.814 20.927 1.00 97.38 91 LYS A CA 1
ATOM 709 C C . LYS A 1 91 ? -9.476 -4.840 19.471 1.00 97.38 91 LYS A C 1
ATOM 711 O O . LYS A 1 91 ? -8.878 -5.831 19.047 1.00 97.38 91 LYS A O 1
ATOM 716 N N . ASN A 1 92 ? -9.729 -3.783 18.697 1.00 97.12 92 ASN A N 1
ATOM 717 C CA . ASN A 1 92 ? -9.314 -3.725 17.292 1.00 97.12 92 ASN A CA 1
ATOM 718 C C . ASN A 1 92 ? -7.787 -3.614 17.146 1.00 97.12 92 ASN A C 1
ATOM 720 O O . ASN A 1 92 ? -7.209 -4.268 16.276 1.00 97.12 92 ASN A O 1
ATOM 724 N N . VAL A 1 93 ? -7.121 -2.873 18.036 1.00 97.38 93 VAL A N 1
ATOM 725 C CA . VAL A 1 93 ? -5.653 -2.763 18.074 1.00 97.38 93 VAL A CA 1
ATOM 726 C C . VAL A 1 93 ? -5.001 -4.103 18.425 1.00 97.38 93 VAL A C 1
ATOM 728 O O . VAL A 1 93 ? -4.030 -4.492 17.776 1.00 97.38 93 VAL A O 1
ATOM 731 N N . LEU A 1 94 ? -5.546 -4.850 19.390 1.00 97.75 94 LEU A N 1
ATOM 732 C CA . LEU A 1 94 ? -5.059 -6.190 19.736 1.00 97.75 94 LEU A CA 1
ATOM 733 C C . LEU A 1 94 ? -5.220 -7.171 18.569 1.00 97.75 94 LEU A C 1
ATOM 735 O O . LEU A 1 94 ? -4.297 -7.928 18.264 1.00 97.75 94 LEU A O 1
ATOM 739 N N . LEU A 1 95 ? -6.362 -7.130 17.874 1.00 96.19 95 LEU A N 1
ATOM 740 C CA . LEU A 1 95 ? -6.583 -7.944 16.679 1.00 96.19 95 LEU A CA 1
ATOM 741 C C . LEU A 1 95 ? -5.590 -7.592 15.562 1.00 96.19 95 LEU A C 1
ATOM 743 O O . LEU A 1 95 ? -5.040 -8.491 14.925 1.00 96.19 95 LEU A O 1
ATOM 747 N N . PHE A 1 96 ? -5.338 -6.302 15.333 1.00 95.94 96 PHE A N 1
ATOM 748 C CA . PHE A 1 96 ? -4.327 -5.839 14.386 1.00 95.94 96 PHE A CA 1
ATOM 749 C C . PHE A 1 96 ? -2.933 -6.365 14.750 1.00 95.94 96 PHE A C 1
ATOM 751 O O . PHE A 1 96 ? -2.277 -6.972 13.904 1.00 95.94 96 PHE A O 1
ATOM 758 N N . ALA A 1 97 ? -2.508 -6.205 16.007 1.00 95.06 97 ALA A N 1
ATOM 759 C CA . ALA A 1 97 ? -1.205 -6.667 16.481 1.00 95.06 97 ALA A CA 1
ATOM 760 C C . ALA A 1 97 ? -1.027 -8.183 16.290 1.00 95.06 97 ALA A C 1
ATOM 762 O O . ALA A 1 97 ? -0.008 -8.618 15.755 1.00 95.06 97 ALA A O 1
ATOM 763 N N . ALA A 1 98 ? -2.043 -8.981 16.635 1.00 93.62 98 ALA A N 1
ATOM 764 C CA . ALA A 1 98 ? -2.021 -10.429 16.435 1.00 93.62 98 ALA A CA 1
ATOM 765 C C . ALA A 1 98 ? -1.892 -10.810 14.948 1.00 93.62 98 ALA A C 1
ATOM 767 O O . ALA A 1 98 ? -1.135 -11.714 14.591 1.00 93.62 98 ALA A O 1
ATOM 768 N N . ARG A 1 99 ? -2.601 -10.100 14.061 1.00 91.44 99 ARG A N 1
ATOM 769 C CA . ARG A 1 99 ? -2.525 -10.321 12.609 1.00 91.44 99 ARG A CA 1
ATOM 770 C C . ARG A 1 99 ? -1.163 -9.938 12.028 1.00 91.44 99 ARG A C 1
ATOM 772 O O . ARG A 1 99 ? -0.672 -10.654 11.160 1.00 91.44 99 ARG A O 1
ATOM 779 N N . VAL A 1 100 ? -0.551 -8.850 12.498 1.00 90.44 100 VAL A N 1
ATOM 780 C CA . VAL A 1 100 ? 0.808 -8.448 12.092 1.00 90.44 100 VAL A CA 1
ATOM 781 C C . VAL A 1 100 ? 1.837 -9.474 12.564 1.00 90.44 100 VAL A C 1
ATOM 783 O O . VAL A 1 100 ? 2.625 -9.953 11.757 1.00 90.44 100 VAL A O 1
ATOM 786 N N . GLN A 1 101 ? 1.761 -9.915 13.821 1.00 88.69 101 GLN A N 1
ATOM 787 C CA . GLN A 1 101 ? 2.664 -10.938 14.356 1.00 88.69 101 GLN A CA 1
ATOM 788 C C . GLN A 1 101 ? 2.578 -12.264 13.577 1.00 88.69 101 GLN A C 1
ATOM 790 O O . GLN A 1 101 ? 3.591 -12.922 13.336 1.00 88.69 101 GLN A O 1
ATOM 795 N N . ALA A 1 102 ? 1.375 -12.653 13.143 1.00 87.50 102 ALA A N 1
ATOM 796 C CA . ALA A 1 102 ? 1.176 -13.841 12.315 1.00 87.50 102 ALA A CA 1
ATOM 797 C C . ALA A 1 102 ? 1.788 -13.710 10.904 1.00 87.50 102 ALA A C 1
ATOM 799 O O . ALA A 1 102 ? 2.188 -14.721 10.320 1.00 87.50 102 ALA A O 1
ATOM 800 N N . LEU A 1 103 ? 1.877 -12.490 10.357 1.00 82.75 103 LEU A N 1
ATOM 801 C CA . LEU A 1 103 ? 2.572 -12.236 9.090 1.00 82.75 103 LEU A CA 1
ATOM 802 C C . LEU A 1 103 ? 4.083 -12.358 9.244 1.00 82.75 103 LEU A C 1
ATOM 804 O O . LEU A 1 103 ? 4.696 -13.028 8.422 1.00 82.75 103 LEU A O 1
ATOM 808 N N . ASP A 1 104 ? 4.654 -11.776 10.300 1.00 75.06 104 ASP A N 1
ATOM 809 C CA . ASP A 1 104 ? 6.095 -11.857 10.579 1.00 75.06 104 ASP A CA 1
ATOM 810 C C . ASP A 1 104 ? 6.552 -13.306 10.813 1.00 75.06 104 ASP A C 1
ATOM 812 O O . ASP A 1 104 ? 7.682 -13.677 10.508 1.00 75.06 104 ASP A O 1
ATOM 816 N N . SER A 1 105 ? 5.650 -14.139 11.341 1.00 73.88 105 SER A N 1
ATOM 817 C CA . SER A 1 105 ? 5.900 -15.557 11.626 1.00 73.88 105 SER A CA 1
ATOM 818 C C . SER A 1 105 ? 5.657 -16.480 10.423 1.00 73.88 105 SER A C 1
ATOM 820 O O . SER A 1 105 ? 5.985 -17.665 10.490 1.00 73.88 105 SER A O 1
ATOM 822 N N . SER A 1 106 ? 5.056 -15.980 9.337 1.00 65.75 106 SER A N 1
ATOM 823 C CA . SER A 1 106 ? 4.827 -16.765 8.120 1.00 65.75 106 SER A CA 1
ATOM 824 C C . SER A 1 106 ? 6.051 -16.682 7.207 1.00 65.75 106 SER A C 1
ATOM 826 O O . SER A 1 106 ? 6.477 -15.572 6.886 1.00 65.75 106 SER A O 1
ATOM 828 N N . PRO A 1 107 ? 6.608 -17.814 6.738 1.00 52.94 107 PRO A N 1
ATOM 829 C CA . PRO A 1 107 ? 7.731 -17.774 5.819 1.00 52.94 107 PRO A CA 1
ATOM 830 C C . PRO A 1 107 ? 7.306 -17.063 4.535 1.00 52.94 107 PRO A C 1
ATOM 832 O O . PRO A 1 107 ? 6.330 -17.445 3.884 1.00 52.94 107 PRO A O 1
ATOM 835 N N . LEU A 1 108 ? 8.041 -16.002 4.203 1.00 56.50 108 LEU A N 1
ATOM 836 C CA . LEU A 1 108 ? 8.019 -15.399 2.881 1.00 56.50 108 LEU A CA 1
ATOM 837 C C . LEU A 1 108 ? 8.470 -16.494 1.908 1.00 56.50 108 LEU A C 1
ATOM 839 O O . LEU A 1 108 ? 9.581 -17.003 2.050 1.00 56.50 108 LEU A O 1
ATOM 843 N N . LEU A 1 109 ? 7.582 -16.914 1.001 1.00 48.50 109 LEU A N 1
ATOM 844 C CA . LEU A 1 109 ? 7.991 -17.701 -0.165 1.00 48.50 109 LEU A CA 1
ATOM 845 C C . LEU A 1 109 ? 9.102 -16.967 -0.922 1.00 48.50 109 LEU A C 1
ATOM 847 O O . LEU A 1 109 ? 8.955 -15.734 -1.102 1.00 48.50 109 LEU A O 1
#

Sequence (109 aa):
MAEERKTSSEMTNAQLIQQVALLGWLNTDSVECKQFLTAVTGLQVTREVLTRLSGQGKVDAYRNDCIQSVVDFVKRNPRASERELNAEVEKNVLLFAARVQALDSSPLL

Foldseek 3Di:
DDDPPPPPVDDDPLRVQLVVLVVVCVVPVDPVSVVSNCVSVVVVVVVVVCCVQVCVVVLVVLVVVLVVQLVVVCVVCVPDDPVRSVVSNVVSVVVSVVSVVVVVVDDRD

Mean predicted aligned error: 11.22 Å

Radius of gyration: 22.58 Å; Cα contacts (8 Å, |Δi|>4): 45; chains: 1; bounding box: 51×28×62 Å

Solvent-accessible surface area (backbone atoms only — not comparable to full-atom values): 6253 Å² total; per-residue (Å²): 135,86,80,82,81,78,79,76,80,73,73,50,71,69,57,48,53,44,51,51,26,47,50,47,20,76,75,62,73,38,69,66,32,47,51,51,30,48,51,56,50,49,53,53,51,50,50,52,50,48,45,64,65,67,45,52,62,57,51,52,48,43,51,50,51,35,52,49,52,46,52,53,48,47,71,74,39,82,80,60,49,69,70,57,49,49,52,51,47,50,52,36,52,52,54,37,51,55,54,47,54,54,53,76,70,46,82,75,128